Protein AF-A0A193FT73-F1 (afdb_monomer_lite)

Organism: NCBI:txid463025

Structure (mmCIF, N/CA/C/O backbone):
data_AF-A0A193FT73-F1
#
_entry.id   AF-A0A193FT73-F1
#
loop_
_atom_site.group_PDB
_atom_site.id
_atom_site.type_symbol
_atom_site.label_atom_id
_atom_site.label_alt_id
_atom_site.label_comp_id
_atom_site.label_asym_id
_atom_site.label_entity_id
_atom_site.label_seq_id
_atom_site.pdbx_PDB_ins_code
_atom_site.Cartn_x
_atom_site.Cartn_y
_atom_site.Cartn_z
_atom_site.occupancy
_atom_site.B_iso_or_equiv
_atom_site.auth_seq_id
_atom_site.auth_comp_id
_atom_site.auth_asym_id
_atom_site.auth_atom_id
_atom_site.pdbx_PDB_model_num
ATOM 1 N N . MET A 1 1 ? -20.739 11.908 8.627 1.00 52.44 1 MET A N 1
ATOM 2 C CA . MET A 1 1 ? -19.323 11.889 9.071 1.00 52.44 1 MET A CA 1
ATOM 3 C C . MET A 1 1 ? -19.187 12.760 10.312 1.00 52.44 1 MET A C 1
ATOM 5 O O . MET A 1 1 ? -19.995 13.665 10.462 1.00 52.44 1 MET A O 1
ATOM 9 N N . ALA A 1 2 ? -18.215 12.499 11.191 1.00 66.06 2 ALA A N 1
ATOM 10 C CA . ALA A 1 2 ? -18.093 13.156 12.503 1.00 66.06 2 ALA A CA 1
ATOM 11 C C . ALA A 1 2 ? -17.689 14.651 12.474 1.00 66.06 2 ALA A C 1
ATOM 13 O O . ALA A 1 2 ? -17.463 15.238 13.528 1.00 66.06 2 ALA A O 1
ATOM 14 N N . GLY A 1 3 ? -17.615 15.294 11.303 1.00 77.62 3 GLY A N 1
ATOM 15 C CA . GLY A 1 3 ? -17.165 16.685 11.185 1.00 77.62 3 GLY A CA 1
ATOM 16 C C . GLY A 1 3 ? -15.759 16.858 11.768 1.00 77.62 3 GLY A C 1
ATOM 17 O O . GLY A 1 3 ? -14.871 16.071 11.460 1.00 77.62 3 GLY A O 1
ATOM 18 N N . ALA A 1 4 ? -15.577 17.854 12.638 1.00 70.56 4 ALA A N 1
ATOM 19 C CA . ALA A 1 4 ? -14.338 18.063 13.398 1.00 70.56 4 ALA A CA 1
ATOM 20 C C . ALA A 1 4 ? -14.207 17.156 14.643 1.00 70.56 4 ALA A C 1
ATOM 22 O O . ALA A 1 4 ? -13.213 17.224 15.363 1.00 70.56 4 ALA A O 1
ATOM 23 N N . GLY A 1 5 ? -15.224 16.343 14.934 1.00 74.06 5 GLY A N 1
ATOM 24 C CA . GLY A 1 5 ? -15.255 15.429 16.068 1.00 74.06 5 GLY A CA 1
ATOM 25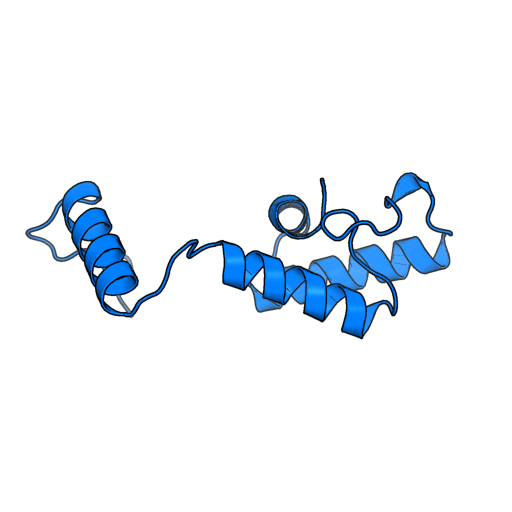 C C . GLY A 1 5 ? -14.680 14.052 15.744 1.00 74.06 5 GLY A C 1
ATOM 26 O O . GLY A 1 5 ? -14.418 13.693 14.597 1.00 74.06 5 GLY A O 1
ATOM 27 N N . SER A 1 6 ? -14.510 13.243 16.785 1.00 82.81 6 SER A N 1
ATOM 28 C CA . SER A 1 6 ? -14.121 11.842 16.640 1.00 82.81 6 SER A CA 1
ATOM 29 C C . SER A 1 6 ? -15.341 10.946 16.404 1.00 82.81 6 SER A C 1
ATOM 31 O O . SER A 1 6 ? -16.444 11.249 16.850 1.00 82.81 6 SER A O 1
ATOM 33 N N . LEU A 1 7 ? -15.133 9.792 15.761 1.00 84.69 7 LEU A N 1
ATOM 34 C CA . LEU A 1 7 ? -16.113 8.693 15.738 1.00 84.69 7 LEU A CA 1
ATOM 35 C C . LEU A 1 7 ? -16.209 7.960 17.089 1.00 84.69 7 LEU A C 1
ATOM 37 O O . LEU A 1 7 ? -17.031 7.059 17.254 1.00 84.69 7 LEU A O 1
ATOM 41 N N . ILE A 1 8 ? -15.360 8.318 18.052 1.00 87.19 8 ILE A N 1
ATOM 42 C CA . ILE A 1 8 ? -15.433 7.828 19.424 1.00 87.19 8 ILE A CA 1
ATOM 43 C C . ILE A 1 8 ? -16.647 8.470 20.113 1.00 87.19 8 ILE A C 1
ATOM 45 O O . ILE A 1 8 ? -16.741 9.698 20.133 1.00 87.19 8 ILE A O 1
ATOM 49 N N . PRO A 1 9 ? -17.564 7.677 20.702 1.00 88.12 9 PRO A N 1
ATOM 50 C CA . PRO A 1 9 ? -18.665 8.217 21.494 1.00 88.12 9 PRO A CA 1
ATOM 51 C C . PRO A 1 9 ? -18.154 9.137 22.606 1.00 88.12 9 PRO A C 1
ATOM 53 O O . PRO A 1 9 ? -17.182 8.797 23.273 1.00 88.12 9 PRO A O 1
ATOM 56 N N . ALA A 1 10 ? -18.838 10.257 22.860 1.00 88.88 10 ALA A N 1
ATOM 57 C CA . ALA A 1 10 ? -18.395 11.266 23.832 1.00 88.88 10 ALA A CA 1
ATOM 58 C C . ALA A 1 10 ? -18.187 10.720 25.260 1.00 88.88 10 ALA A C 1
ATOM 60 O O . ALA A 1 10 ? -17.396 11.262 26.023 1.00 88.88 10 ALA A O 1
ATOM 61 N N . SER A 1 11 ? -18.872 9.631 25.618 1.00 91.38 11 SER A N 1
ATOM 62 C CA . SER A 1 11 ? -18.739 8.951 26.911 1.00 91.38 11 SER A CA 1
ATOM 63 C C . SER A 1 11 ? -17.580 7.952 26.987 1.00 91.38 11 SER A C 1
ATOM 65 O O . SER A 1 11 ? -17.399 7.315 28.024 1.00 91.38 11 SER A O 1
ATOM 67 N N . LYS A 1 12 ? -16.813 7.768 25.906 1.00 89.38 12 LYS A N 1
ATOM 68 C CA . LYS A 1 12 ? -15.725 6.793 25.830 1.00 89.38 12 LYS A CA 1
ATOM 69 C C . LYS A 1 12 ? -14.387 7.466 25.598 1.00 89.38 12 LYS A C 1
ATOM 71 O O . LYS A 1 12 ? -14.248 8.388 24.800 1.00 89.38 12 LYS A O 1
ATOM 76 N N . THR A 1 13 ? -13.365 6.918 26.239 1.00 91.56 13 THR A N 1
ATOM 77 C CA . THR A 1 13 ? -11.980 7.223 25.890 1.00 91.56 13 THR A CA 1
ATOM 78 C C . THR A 1 13 ? -11.574 6.494 24.608 1.00 91.56 13 THR A C 1
ATOM 80 O O . THR A 1 13 ? -12.186 5.498 24.204 1.00 91.56 13 THR A O 1
ATOM 83 N N . PHE A 1 14 ? -10.484 6.951 23.988 1.00 89.38 14 PHE A N 1
ATOM 84 C CA . PHE A 1 14 ? -9.870 6.278 22.841 1.00 89.38 14 PHE A CA 1
ATOM 85 C C . PHE A 1 14 ? -9.607 4.789 23.103 1.00 89.38 14 PHE A C 1
ATOM 87 O O . PHE A 1 14 ? -9.981 3.949 22.287 1.00 89.38 14 PHE A O 1
ATOM 94 N N . ILE A 1 15 ? -9.022 4.448 24.258 1.00 92.50 15 ILE A N 1
ATOM 95 C CA . ILE A 1 15 ? -8.693 3.054 24.590 1.00 92.50 15 ILE A CA 1
ATOM 96 C C . ILE A 1 15 ? -9.964 2.210 24.730 1.00 92.50 15 ILE A C 1
ATOM 98 O O . ILE A 1 15 ? -10.025 1.108 24.187 1.00 92.50 15 ILE A O 1
ATOM 102 N N . GLN A 1 16 ? -11.002 2.738 25.388 1.00 93.44 16 GLN A N 1
ATOM 103 C CA . GLN A 1 16 ? -12.282 2.038 25.531 1.00 93.44 16 GLN A CA 1
ATOM 104 C C . GLN A 1 16 ? -12.936 1.766 24.173 1.00 93.44 16 GLN A C 1
ATOM 106 O O . GLN A 1 16 ? -13.409 0.657 23.930 1.00 93.44 16 GLN A O 1
ATOM 111 N N . GLN A 1 17 ? -12.942 2.749 23.269 1.00 92.69 17 GLN A N 1
ATOM 112 C CA . GLN A 1 17 ? -13.499 2.551 21.933 1.00 92.69 17 GLN A CA 1
ATOM 113 C C . GLN A 1 17 ? -12.645 1.602 21.081 1.00 92.69 17 GLN A C 1
ATOM 115 O O . GLN A 1 17 ? -13.208 0.800 20.337 1.00 92.69 17 GLN A O 1
ATOM 120 N N . ARG A 1 18 ? -11.312 1.628 21.219 1.00 89.50 18 ARG A N 1
ATOM 121 C CA . ARG A 1 18 ? -10.416 0.683 20.537 1.00 89.50 18 ARG A CA 1
ATOM 122 C C . ARG A 1 18 ? -10.700 -0.762 20.946 1.00 89.50 18 ARG A C 1
ATOM 124 O O . ARG A 1 18 ? -10.837 -1.609 20.079 1.00 89.50 18 ARG A O 1
ATOM 131 N N . HIS A 1 19 ? -10.877 -1.035 22.240 1.00 91.69 19 HIS A N 1
ATOM 132 C CA . HIS A 1 19 ? -11.196 -2.390 22.709 1.00 91.69 19 HIS A CA 1
ATOM 133 C C . HIS A 1 19 ? -12.546 -2.889 22.177 1.00 91.69 19 HIS A C 1
ATOM 135 O O . HIS A 1 19 ? -12.685 -4.066 21.856 1.00 91.69 19 HIS A O 1
ATOM 141 N N . VAL A 1 20 ? -13.536 -1.997 22.060 1.00 89.56 20 VAL A N 1
ATOM 142 C CA . VAL A 1 20 ? -14.836 -2.324 21.453 1.00 89.56 20 VAL A CA 1
ATOM 143 C C . VAL A 1 20 ? -14.658 -2.701 19.987 1.00 89.56 20 VAL A C 1
ATOM 145 O O . VAL A 1 20 ? -15.166 -3.737 19.570 1.00 89.56 20 VAL A O 1
ATOM 148 N N . TYR A 1 21 ? -13.913 -1.895 19.229 1.00 84.94 21 TYR A N 1
ATOM 149 C CA . TYR A 1 21 ? -13.596 -2.181 17.832 1.00 84.94 21 TYR A CA 1
ATOM 150 C C . TYR A 1 21 ? -12.858 -3.521 17.677 1.00 84.94 21 TYR A C 1
ATOM 152 O O . TYR A 1 21 ? -13.298 -4.373 16.910 1.00 84.94 21 TYR A O 1
ATOM 160 N N . ASP A 1 22 ? -11.802 -3.755 18.460 1.00 84.94 22 ASP A N 1
ATOM 161 C CA . ASP A 1 22 ? -11.024 -4.999 18.411 1.00 84.94 22 ASP A CA 1
ATOM 162 C C . ASP A 1 22 ? -11.895 -6.219 18.752 1.00 84.94 22 ASP A C 1
ATOM 164 O O . ASP A 1 22 ? -11.821 -7.254 18.086 1.00 84.94 22 ASP A O 1
ATOM 168 N N . GLY A 1 23 ? -12.768 -6.088 19.758 1.00 87.44 23 GLY A N 1
ATOM 169 C CA . GLY A 1 23 ? -13.739 -7.114 20.130 1.00 87.44 23 GLY A CA 1
ATOM 170 C C . GLY A 1 23 ? -14.746 -7.409 19.018 1.00 87.44 23 GLY A C 1
ATOM 171 O O . GLY A 1 23 ? -15.025 -8.575 18.748 1.00 87.44 23 GLY A O 1
ATOM 172 N N . GLN A 1 24 ? -15.248 -6.376 18.334 1.00 87.31 24 GLN A N 1
ATOM 173 C CA . GLN A 1 24 ? -16.156 -6.521 17.192 1.00 87.31 24 GLN A CA 1
ATOM 174 C C . GLN A 1 24 ? -15.473 -7.207 16.005 1.00 87.31 24 GLN A C 1
ATOM 176 O O . GLN A 1 24 ? -16.041 -8.137 15.434 1.00 87.31 24 GLN A O 1
ATOM 181 N N . CYS A 1 25 ? -14.242 -6.811 15.666 1.00 80.62 25 CYS A N 1
ATOM 182 C CA . CYS A 1 25 ? -13.454 -7.476 14.629 1.00 80.62 25 CYS A CA 1
ATOM 183 C C . CYS A 1 25 ? -13.241 -8.953 14.963 1.00 80.62 25 CYS A C 1
ATOM 185 O O . CYS A 1 25 ? -13.521 -9.818 14.136 1.00 80.62 25 CYS A O 1
ATOM 187 N N . LYS A 1 26 ? -12.835 -9.254 16.200 1.00 83.38 26 LYS A N 1
ATOM 188 C CA . LYS A 1 26 ? -12.619 -10.633 16.644 1.00 83.38 26 LYS A CA 1
ATOM 189 C C . LYS A 1 26 ? -13.905 -11.462 16.606 1.00 83.38 26 LYS A C 1
ATOM 191 O O . LYS A 1 26 ? -13.866 -12.604 16.161 1.00 83.38 26 LYS A O 1
ATOM 196 N N . ALA A 1 27 ? -15.036 -10.899 17.036 1.00 83.88 27 ALA A N 1
ATOM 197 C CA . ALA A 1 27 ? -16.342 -11.557 16.963 1.00 83.88 27 ALA A CA 1
ATOM 198 C C . ALA A 1 27 ? -16.771 -11.841 15.513 1.00 83.88 27 ALA A C 1
ATOM 200 O O . ALA A 1 27 ? -17.412 -12.854 15.253 1.00 83.88 27 ALA A O 1
ATOM 201 N N . ALA A 1 28 ? -16.360 -10.994 14.568 1.00 79.25 28 ALA A N 1
ATOM 202 C CA . ALA A 1 28 ? -16.534 -11.212 13.134 1.00 79.25 28 ALA A CA 1
ATOM 203 C C . ALA A 1 28 ? -15.492 -12.177 12.520 1.00 79.25 28 ALA A C 1
ATOM 205 O O . ALA A 1 28 ? -15.449 -12.331 11.302 1.00 79.25 28 ALA A O 1
ATOM 206 N N . GLY A 1 29 ? -14.627 -12.802 13.329 1.00 78.31 29 GLY A N 1
ATOM 207 C CA . GLY A 1 29 ? -13.550 -13.681 12.858 1.00 78.31 29 GLY A CA 1
ATOM 208 C C . GLY A 1 29 ? -12.391 -12.943 12.179 1.00 78.31 29 GLY A C 1
ATOM 209 O O . GLY A 1 29 ? -11.502 -13.575 11.610 1.00 78.31 29 GLY A O 1
ATOM 210 N N . LEU A 1 30 ? -12.375 -11.610 12.239 1.00 72.50 30 LEU A N 1
ATOM 211 C CA . LEU A 1 30 ? -11.326 -10.783 11.660 1.00 72.50 30 LEU A CA 1
ATOM 212 C C . LEU A 1 30 ? -10.150 -10.697 12.639 1.00 72.50 30 LEU A C 1
ATOM 214 O O . LEU A 1 30 ? -10.279 -10.245 13.779 1.00 72.50 30 LEU A O 1
ATOM 218 N N . SER A 1 31 ? -8.984 -11.127 12.171 1.00 70.38 31 SER A N 1
ATOM 219 C CA . SER A 1 31 ? -7.694 -10.937 12.835 1.00 70.38 31 SER A CA 1
ATOM 220 C C . SER A 1 31 ? -6.761 -10.159 11.904 1.00 70.38 31 SER A C 1
ATOM 222 O O . SER A 1 31 ? -6.989 -10.115 10.698 1.00 70.38 31 SER A O 1
ATOM 224 N N . ASN A 1 32 ? -5.725 -9.511 12.450 1.00 66.69 32 ASN A N 1
ATOM 225 C CA . ASN A 1 32 ? -4.762 -8.726 11.666 1.00 66.69 32 ASN A CA 1
ATOM 226 C C . ASN A 1 32 ? -5.430 -7.657 10.783 1.00 66.69 32 ASN A C 1
ATOM 228 O O . ASN A 1 32 ? -5.295 -7.661 9.566 1.00 66.69 32 ASN A O 1
ATOM 232 N N . MET A 1 33 ? -6.130 -6.702 11.394 1.00 69.69 33 MET A N 1
ATOM 233 C CA . MET A 1 33 ? -6.935 -5.688 10.689 1.00 69.69 33 MET A CA 1
ATOM 234 C C . MET A 1 33 ? -6.124 -4.819 9.716 1.00 69.69 33 MET A C 1
ATOM 236 O O . MET A 1 33 ? -6.677 -4.268 8.768 1.00 69.69 33 MET A O 1
ATOM 240 N N . HIS A 1 34 ? -4.809 -4.719 9.919 1.00 74.88 34 HIS A N 1
ATOM 241 C CA . HIS A 1 34 ? -3.907 -4.101 8.948 1.00 74.88 34 HIS A CA 1
ATOM 242 C C . HIS A 1 34 ? -3.515 -5.047 7.808 1.00 74.88 34 HIS A C 1
ATOM 244 O O . HIS A 1 34 ? -3.289 -4.581 6.696 1.00 74.88 34 HIS A O 1
ATOM 250 N N . GLY A 1 35 ? -3.489 -6.360 8.043 1.00 75.75 35 GLY A N 1
ATOM 251 C CA . GLY A 1 35 ? -3.112 -7.392 7.077 1.00 75.75 35 GLY A CA 1
ATOM 252 C C . GLY A 1 35 ? -3.910 -7.322 5.778 1.00 75.75 35 GLY A C 1
ATOM 253 O O . GLY A 1 35 ? -3.324 -7.433 4.710 1.00 75.75 35 GLY A O 1
ATOM 254 N N . LEU A 1 36 ? -5.211 -7.016 5.841 1.00 76.38 36 LEU A N 1
ATOM 255 C CA . LEU A 1 36 ? -6.025 -6.807 4.636 1.00 76.38 36 LEU A CA 1
ATOM 256 C C . LEU A 1 36 ? -5.580 -5.582 3.823 1.00 76.38 36 LEU A C 1
ATOM 258 O O . LEU A 1 36 ? -5.587 -5.631 2.596 1.00 76.38 36 LEU A O 1
ATOM 262 N N . ARG A 1 37 ? -5.150 -4.498 4.484 1.00 86.44 37 ARG A N 1
ATOM 263 C CA . ARG A 1 37 ? -4.597 -3.317 3.800 1.00 86.44 37 ARG A CA 1
ATOM 264 C C . ARG A 1 37 ? -3.234 -3.615 3.177 1.00 86.44 37 ARG A C 1
ATOM 266 O O . ARG A 1 37 ? -2.995 -3.182 2.055 1.00 86.44 37 ARG A O 1
ATOM 273 N N . HIS A 1 38 ? -2.378 -4.380 3.863 1.00 88.69 38 HIS A N 1
ATOM 274 C CA . HIS A 1 38 ? -1.108 -4.849 3.294 1.00 88.69 38 HIS A CA 1
ATOM 275 C C . HIS A 1 38 ? -1.351 -5.732 2.067 1.00 88.69 38 HIS A C 1
ATOM 277 O O . HIS A 1 38 ? -0.812 -5.450 1.002 1.00 88.69 38 HIS A O 1
ATOM 283 N N . GLN A 1 39 ? -2.220 -6.739 2.187 1.00 88.12 39 GLN A N 1
ATOM 284 C CA . GLN A 1 39 ? -2.558 -7.639 1.087 1.00 88.12 39 GLN A CA 1
ATOM 285 C C . GLN A 1 39 ? -3.131 -6.873 -0.107 1.00 88.12 39 GLN A C 1
ATOM 287 O O . GLN A 1 39 ? -2.704 -7.097 -1.235 1.00 88.12 39 GLN A O 1
ATOM 292 N N . TYR A 1 40 ? -4.060 -5.941 0.135 1.00 92.25 40 TYR A N 1
ATOM 293 C CA . TYR A 1 40 ? -4.609 -5.091 -0.917 1.00 92.25 40 TYR A CA 1
ATOM 294 C C . TYR A 1 40 ? -3.510 -4.301 -1.627 1.00 92.25 40 TYR A C 1
ATOM 296 O O . TYR A 1 40 ? -3.408 -4.376 -2.847 1.00 92.25 40 TYR A O 1
ATOM 304 N N . ALA A 1 41 ? -2.666 -3.585 -0.882 1.00 93.94 41 ALA A N 1
ATOM 305 C CA . ALA A 1 41 ? -1.597 -2.783 -1.463 1.00 93.94 41 ALA A CA 1
ATOM 306 C C . ALA A 1 41 ? -0.633 -3.639 -2.299 1.00 93.94 41 ALA A C 1
ATOM 308 O O . ALA A 1 41 ? -0.296 -3.261 -3.415 1.00 93.94 41 ALA A O 1
ATOM 309 N N . GLN A 1 42 ? -0.238 -4.810 -1.796 1.00 94.81 42 GLN A N 1
ATOM 310 C CA . GLN A 1 42 ? 0.683 -5.719 -2.484 1.00 94.81 42 GLN A CA 1
ATOM 311 C C . GLN A 1 42 ? 0.063 -6.316 -3.752 1.00 94.81 42 GLN A C 1
ATOM 313 O O . GLN A 1 42 ? 0.697 -6.298 -4.804 1.00 94.81 42 GLN A O 1
ATOM 318 N N . SER A 1 43 ? -1.189 -6.780 -3.688 1.00 94.06 43 SER A N 1
ATOM 319 C CA . SER A 1 43 ? -1.900 -7.306 -4.859 1.00 94.06 43 SER A CA 1
ATOM 320 C C . SER A 1 43 ? -2.197 -6.220 -5.896 1.00 94.06 43 SER A C 1
ATOM 322 O O . SER A 1 43 ? -2.106 -6.481 -7.093 1.00 94.06 43 SER A O 1
ATOM 324 N N . ARG A 1 44 ? -2.527 -4.994 -5.469 1.00 96.94 44 ARG A N 1
ATOM 325 C CA . ARG A 1 44 ? -2.714 -3.851 -6.379 1.00 96.94 44 ARG A CA 1
ATOM 326 C C . ARG A 1 44 ? -1.412 -3.435 -7.039 1.00 96.94 44 ARG A C 1
ATOM 328 O O . ARG A 1 44 ? -1.422 -3.157 -8.232 1.00 96.94 44 ARG A O 1
ATOM 335 N N . TYR A 1 45 ? -0.315 -3.426 -6.288 1.00 97.00 45 TYR A N 1
ATOM 336 C CA . TYR A 1 45 ? 1.008 -3.150 -6.827 1.00 97.00 45 TYR A CA 1
ATOM 337 C C . TYR A 1 45 ? 1.357 -4.153 -7.924 1.00 97.00 45 TYR A C 1
ATOM 339 O O . TYR A 1 45 ? 1.601 -3.739 -9.049 1.00 97.00 45 TYR A O 1
ATOM 347 N N . GLU A 1 46 ? 1.260 -5.454 -7.637 1.00 97.25 46 GLU A N 1
ATOM 348 C CA . GLU A 1 46 ? 1.543 -6.511 -8.617 1.00 97.25 46 GLU A CA 1
ATOM 349 C C . GLU A 1 46 ? 0.628 -6.440 -9.844 1.00 97.25 46 GLU A C 1
ATOM 351 O O . GLU A 1 46 ? 1.094 -6.621 -10.964 1.00 97.25 46 GLU A O 1
ATOM 356 N N . ALA A 1 47 ? -0.651 -6.101 -9.666 1.00 97.19 47 ALA A N 1
ATOM 357 C CA . ALA A 1 47 ? -1.573 -5.920 -10.784 1.00 97.19 47 ALA A CA 1
ATOM 358 C C . ALA A 1 47 ? -1.219 -4.725 -11.692 1.00 97.19 47 ALA A C 1
ATOM 360 O O . ALA A 1 47 ? -1.565 -4.748 -12.871 1.00 97.19 47 ALA A O 1
ATOM 361 N N . LEU A 1 48 ? -0.581 -3.678 -11.157 1.00 96.50 48 LEU A N 1
ATOM 362 C CA . LEU A 1 48 ? -0.252 -2.454 -11.898 1.00 96.50 48 LEU A CA 1
ATOM 363 C C . LEU A 1 48 ? 1.164 -2.469 -12.484 1.00 96.50 48 LEU A C 1
ATOM 365 O O . LEU A 1 48 ? 1.375 -1.937 -13.570 1.00 96.50 48 LEU A O 1
ATOM 369 N N . THR A 1 49 ? 2.125 -3.063 -11.781 1.00 95.69 49 T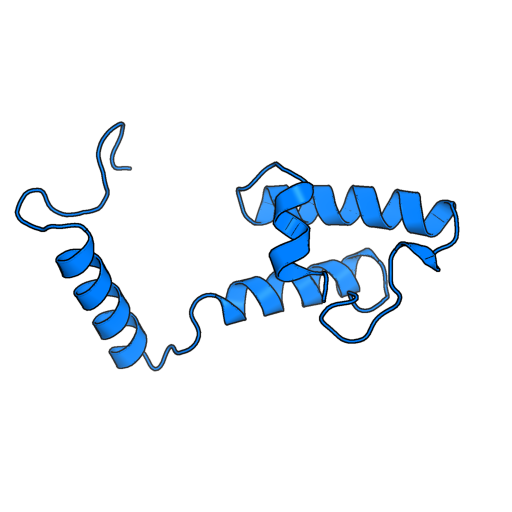HR A N 1
ATOM 370 C CA . THR A 1 49 ? 3.518 -3.161 -12.232 1.00 95.69 49 THR A CA 1
ATOM 371 C C . THR A 1 49 ? 3.783 -4.442 -13.020 1.00 95.69 49 THR A C 1
ATOM 373 O O . THR A 1 49 ? 4.629 -4.468 -13.908 1.00 95.69 49 THR A O 1
ATOM 376 N N . GLY A 1 50 ? 3.058 -5.522 -12.719 1.00 95.81 50 GLY A N 1
ATOM 377 C CA . GLY A 1 50 ? 3.338 -6.864 -13.227 1.00 95.81 50 GLY A CA 1
ATOM 378 C C . GLY A 1 50 ? 4.392 -7.627 -12.417 1.00 95.81 50 GLY A C 1
ATOM 379 O O . GLY A 1 50 ? 4.761 -8.735 -12.802 1.00 95.81 50 GLY A O 1
ATOM 380 N N . TRP A 1 51 ? 4.885 -7.074 -11.301 1.00 94.69 51 TRP A N 1
ATOM 381 C CA . TRP A 1 51 ? 5.806 -7.763 -10.392 1.00 94.69 51 TRP A CA 1
ATOM 382 C C . TRP A 1 51 ? 5.450 -7.537 -8.922 1.00 94.69 51 TRP A C 1
ATOM 384 O O . TRP A 1 51 ? 4.833 -6.547 -8.535 1.00 94.69 51 TRP A O 1
ATOM 394 N N . LYS A 1 52 ? 5.875 -8.464 -8.064 1.00 95.38 52 LYS A N 1
ATOM 395 C CA . LYS A 1 52 ? 5.599 -8.398 -6.624 1.00 95.38 52 LYS A CA 1
ATOM 396 C C . LYS A 1 52 ? 6.262 -7.188 -5.971 1.00 95.38 52 LYS A C 1
ATOM 398 O O . LYS A 1 52 ? 7.376 -6.818 -6.323 1.00 95.38 52 LYS A O 1
ATOM 403 N N . ALA A 1 53 ? 5.617 -6.619 -4.960 1.00 94.25 53 ALA A N 1
ATOM 404 C CA . ALA A 1 53 ? 6.245 -5.612 -4.107 1.00 94.25 53 ALA A CA 1
ATOM 405 C C . ALA A 1 53 ? 7.406 -6.219 -3.280 1.00 94.25 53 ALA A C 1
ATOM 407 O O . ALA A 1 53 ? 7.376 -7.422 -2.992 1.00 94.25 53 ALA A O 1
ATOM 408 N N . PRO A 1 54 ? 8.397 -5.422 -2.830 1.00 94.00 54 PRO A N 1
ATOM 409 C CA . PRO A 1 54 ? 9.480 -5.894 -1.960 1.00 94.00 54 PRO A CA 1
ATOM 410 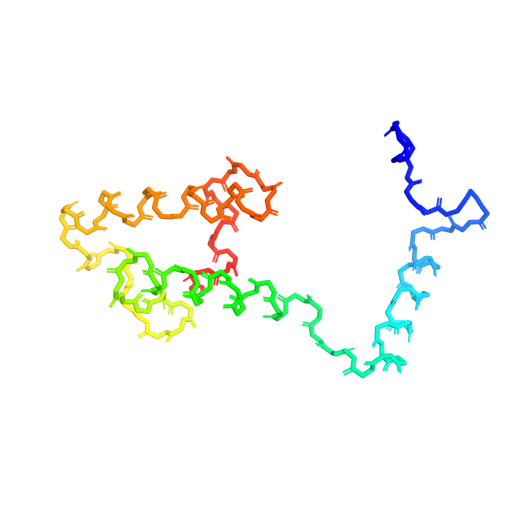C C . PRO A 1 54 ? 9.006 -6.654 -0.708 1.00 94.00 54 PRO A C 1
ATOM 412 O O . PRO A 1 54 ? 9.589 -7.685 -0.364 1.00 94.00 54 PRO A O 1
ATOM 415 N N . ALA A 1 55 ? 7.927 -6.188 -0.068 1.00 91.50 55 ALA A N 1
ATOM 416 C CA . ALA A 1 55 ? 7.280 -6.833 1.080 1.00 91.50 55 ALA A CA 1
ATOM 417 C C . ALA A 1 55 ? 6.748 -8.244 0.767 1.00 91.50 55 ALA A C 1
ATOM 419 O O . ALA A 1 55 ? 6.676 -9.097 1.646 1.00 91.50 55 ALA A O 1
ATOM 420 N N . ALA A 1 56 ? 6.394 -8.496 -0.497 1.00 92.00 56 ALA A N 1
ATOM 421 C CA . ALA A 1 56 ? 5.913 -9.779 -1.007 1.00 92.00 56 ALA A CA 1
ATOM 422 C C . ALA A 1 56 ? 7.026 -10.601 -1.698 1.00 92.00 56 ALA A C 1
ATOM 424 O O . ALA A 1 56 ? 6.739 -11.553 -2.427 1.00 92.00 56 ALA A O 1
ATOM 425 N N . GLY A 1 57 ? 8.298 -10.236 -1.490 1.00 91.69 57 GLY A N 1
ATOM 426 C CA . GLY A 1 57 ? 9.462 -10.938 -2.042 1.00 91.69 57 GLY A CA 1
ATOM 427 C C . GLY A 1 57 ? 9.904 -10.471 -3.432 1.00 91.69 57 GLY A C 1
ATOM 428 O O . GLY A 1 57 ? 10.690 -11.158 -4.079 1.00 91.69 57 GLY A O 1
ATOM 429 N N . GLY A 1 58 ? 9.408 -9.329 -3.906 1.00 92.62 58 GLY A N 1
ATOM 430 C CA . GLY A 1 58 ? 9.826 -8.737 -5.173 1.00 92.62 58 GLY A CA 1
ATOM 431 C C . GLY A 1 58 ? 11.134 -7.932 -5.123 1.00 92.62 58 GLY A C 1
ATOM 432 O O . GLY A 1 58 ? 11.777 -7.832 -4.067 1.00 92.62 58 GLY A O 1
ATOM 433 N N . PRO A 1 59 ? 11.542 -7.351 -6.268 1.00 92.25 59 PRO A N 1
ATOM 434 C CA . PRO A 1 59 ? 12.738 -6.518 -6.365 1.00 92.25 59 PRO A CA 1
ATOM 435 C C . PRO A 1 59 ? 12.622 -5.273 -5.477 1.00 92.25 59 PRO A C 1
ATOM 437 O O . PRO A 1 59 ? 11.554 -4.678 -5.360 1.00 92.25 59 PRO A O 1
ATOM 440 N N . SER A 1 60 ? 13.732 -4.862 -4.859 1.00 88.38 60 SER A N 1
ATOM 441 C CA . SER A 1 60 ? 13.815 -3.562 -4.186 1.00 88.38 60 SER A CA 1
ATOM 442 C C . SER A 1 60 ? 13.930 -2.434 -5.213 1.00 88.38 60 SER A C 1
ATOM 444 O O . SER A 1 60 ? 14.490 -2.627 -6.290 1.00 88.38 60 SER A O 1
ATOM 446 N N . SER A 1 61 ? 13.478 -1.225 -4.869 1.00 81.88 61 SER A N 1
ATOM 447 C CA . SER A 1 61 ? 13.519 -0.082 -5.798 1.00 81.88 61 SER A CA 1
ATOM 448 C C . SER A 1 61 ? 14.934 0.247 -6.312 1.00 81.88 61 SER A C 1
ATOM 450 O O . SER A 1 61 ? 15.083 0.763 -7.415 1.00 81.88 61 SER A O 1
ATOM 452 N N . GLY A 1 62 ? 15.985 -0.114 -5.563 1.00 84.50 62 GLY A N 1
ATOM 453 C CA . GLY A 1 62 ? 17.384 0.091 -5.961 1.00 84.50 62 GLY A CA 1
ATOM 454 C C . GLY A 1 62 ? 17.911 -0.840 -7.062 1.00 84.50 62 GLY A C 1
ATOM 455 O O . GLY A 1 62 ? 18.993 -0.584 -7.575 1.00 84.50 62 GLY A O 1
ATOM 456 N N . VAL A 1 63 ? 17.187 -1.906 -7.423 1.00 89.94 63 VAL A N 1
ATOM 457 C CA . VAL A 1 63 ? 17.565 -2.816 -8.527 1.00 89.94 63 VAL A CA 1
ATOM 458 C C . VAL A 1 63 ? 16.648 -2.691 -9.748 1.00 89.94 63 VAL A C 1
ATOM 460 O O . VAL A 1 63 ? 16.794 -3.441 -10.710 1.00 89.94 63 VAL A O 1
ATOM 463 N N . LEU A 1 64 ? 15.690 -1.763 -9.706 1.00 91.62 64 LEU A N 1
ATOM 464 C CA . LEU A 1 64 ? 14.811 -1.448 -10.827 1.00 91.62 64 LEU A CA 1
ATOM 465 C C . LEU A 1 64 ? 15.555 -0.601 -11.867 1.00 91.62 64 LEU A C 1
ATOM 467 O O . LEU A 1 64 ? 16.344 0.271 -11.508 1.00 91.62 64 LEU A O 1
ATOM 471 N N . SER A 1 65 ? 15.270 -0.836 -13.148 1.00 93.56 65 SER A N 1
ATOM 472 C CA . SER A 1 65 ? 15.687 0.066 -14.232 1.00 93.56 65 SER A CA 1
ATOM 473 C C . SER A 1 65 ? 14.991 1.428 -14.130 1.00 93.56 65 SER A C 1
ATOM 475 O O . SER A 1 65 ? 13.952 1.545 -13.481 1.00 93.56 65 SER A O 1
ATOM 477 N N . ASP A 1 66 ? 15.505 2.449 -14.818 1.00 92.81 66 ASP A N 1
ATOM 478 C CA . ASP A 1 66 ? 14.939 3.809 -14.783 1.00 92.81 66 ASP A CA 1
ATOM 479 C C . ASP A 1 66 ? 13.449 3.846 -15.169 1.00 92.81 66 ASP A C 1
ATOM 481 O O . ASP A 1 66 ? 12.642 4.533 -14.539 1.00 92.81 66 ASP A O 1
ATOM 485 N N . THR A 1 67 ? 13.048 3.054 -16.168 1.00 93.12 67 THR A N 1
ATOM 486 C CA . THR A 1 67 ? 11.643 2.946 -16.591 1.00 93.12 67 THR A CA 1
ATOM 487 C C . THR A 1 67 ? 10.778 2.268 -15.531 1.00 93.12 67 THR A C 1
ATOM 489 O O . THR A 1 67 ? 9.656 2.703 -15.272 1.00 93.12 67 THR A O 1
ATOM 492 N N . GLN A 1 68 ? 11.303 1.236 -14.868 1.00 93.69 68 GLN A N 1
ATOM 493 C CA . GLN A 1 68 ? 10.620 0.571 -13.761 1.00 93.69 68 GLN A CA 1
ATOM 494 C C . GLN A 1 68 ? 10.551 1.449 -12.512 1.00 93.69 68 GLN A C 1
ATOM 496 O O . GLN A 1 68 ? 9.564 1.367 -11.791 1.00 93.69 68 GLN A O 1
ATOM 501 N N . GLN A 1 69 ? 11.544 2.304 -12.257 1.00 93.69 69 GLN A N 1
ATOM 502 C CA . GLN A 1 69 ? 11.494 3.275 -11.162 1.00 93.69 69 GLN A CA 1
ATOM 503 C C . GLN A 1 69 ? 10.409 4.324 -11.388 1.00 93.69 69 GLN A C 1
ATOM 505 O O . GLN A 1 69 ? 9.655 4.620 -10.464 1.00 93.69 69 GLN A O 1
ATOM 510 N N . ALA A 1 70 ? 10.283 4.853 -12.609 1.00 94.06 70 ALA A N 1
ATOM 511 C CA . ALA A 1 70 ? 9.198 5.775 -12.936 1.00 94.06 70 ALA A CA 1
ATOM 512 C C . ALA A 1 70 ? 7.824 5.123 -12.689 1.00 94.06 70 ALA A C 1
ATOM 514 O O . ALA A 1 70 ? 6.978 5.696 -12.000 1.00 94.06 70 ALA A O 1
ATOM 515 N N . MET A 1 71 ? 7.643 3.882 -13.157 1.00 95.12 71 MET A N 1
ATOM 516 C CA . MET A 1 71 ? 6.427 3.103 -12.911 1.00 95.12 71 MET A CA 1
ATOM 517 C C . MET A 1 71 ? 6.203 2.810 -11.416 1.00 95.12 71 MET A C 1
ATOM 519 O O . MET A 1 71 ? 5.081 2.944 -10.932 1.00 95.12 71 MET A O 1
ATOM 523 N N . ASP A 1 72 ? 7.250 2.455 -10.664 1.00 94.69 72 ASP A N 1
ATOM 524 C CA . ASP A 1 72 ? 7.191 2.202 -9.216 1.00 94.69 72 ASP A CA 1
ATOM 525 C C . ASP A 1 72 ? 6.649 3.426 -8.466 1.00 94.69 72 ASP A C 1
ATOM 527 O O . ASP A 1 72 ? 5.729 3.305 -7.654 1.00 94.69 72 ASP A O 1
ATOM 531 N N . VAL A 1 73 ? 7.156 4.620 -8.783 1.00 94.44 73 VAL A N 1
ATOM 532 C CA . VAL A 1 73 ? 6.706 5.879 -8.171 1.00 94.44 73 VAL A CA 1
ATOM 533 C C . VAL A 1 73 ? 5.241 6.173 -8.502 1.00 94.44 73 VAL A C 1
ATOM 535 O O . VAL A 1 73 ? 4.463 6.500 -7.599 1.00 94.44 73 VAL A O 1
ATOM 538 N N . GLU A 1 74 ? 4.837 6.034 -9.766 1.00 95.38 74 GLU A N 1
ATOM 539 C CA . GLU A 1 74 ? 3.453 6.278 -10.186 1.00 95.38 74 GLU A CA 1
ATOM 540 C C . GLU A 1 74 ? 2.466 5.328 -9.500 1.00 95.38 74 GLU A C 1
ATOM 542 O O . GLU A 1 74 ? 1.444 5.766 -8.955 1.00 95.38 74 GLU A O 1
ATOM 547 N N . VAL A 1 75 ? 2.794 4.034 -9.462 1.00 95.88 75 VAL A N 1
ATOM 548 C CA . VAL A 1 75 ? 1.953 3.009 -8.838 1.00 95.88 75 VAL A CA 1
ATOM 549 C C . VAL A 1 75 ? 1.858 3.219 -7.330 1.00 95.88 75 VAL A C 1
ATOM 551 O O . VAL A 1 75 ? 0.758 3.180 -6.771 1.00 95.88 75 VAL A O 1
ATOM 554 N N . ARG A 1 76 ? 2.972 3.518 -6.654 1.00 95.31 76 ARG A N 1
ATOM 555 C CA . ARG A 1 76 ? 2.964 3.837 -5.218 1.00 95.31 76 ARG A CA 1
ATOM 556 C C . ARG A 1 76 ? 2.103 5.062 -4.918 1.00 95.31 76 ARG A C 1
ATOM 558 O O . ARG A 1 76 ? 1.337 5.045 -3.953 1.00 95.31 76 ARG A O 1
ATOM 565 N N . GLN A 1 77 ? 2.149 6.103 -5.750 1.00 94.75 77 GLN A N 1
ATOM 566 C CA . GLN A 1 77 ? 1.281 7.269 -5.574 1.00 94.75 77 GLN A CA 1
ATOM 567 C C . GLN A 1 77 ? -0.202 6.925 -5.794 1.00 94.75 77 GLN A C 1
ATOM 569 O O . GLN A 1 77 ? -1.056 7.399 -5.041 1.00 94.75 77 GLN A O 1
ATOM 574 N N . ALA A 1 78 ? -0.527 6.093 -6.788 1.00 94.88 78 ALA A N 1
ATOM 575 C CA . ALA A 1 78 ? -1.894 5.630 -7.019 1.00 94.88 78 ALA A CA 1
ATOM 576 C C . ALA A 1 78 ? -2.438 4.844 -5.815 1.00 94.88 78 ALA A C 1
ATOM 578 O O . ALA A 1 78 ? -3.488 5.199 -5.281 1.00 94.88 78 ALA A O 1
ATOM 579 N N . ILE A 1 79 ? -1.680 3.865 -5.317 1.00 94.38 79 ILE A N 1
ATOM 580 C CA . ILE A 1 79 ? -2.058 3.058 -4.149 1.00 94.38 79 ILE A CA 1
ATOM 581 C C . ILE A 1 79 ? -2.183 3.929 -2.891 1.00 94.38 79 ILE A C 1
ATOM 583 O O . ILE A 1 79 ? -3.100 3.740 -2.094 1.00 94.38 79 ILE A O 1
ATOM 587 N N . SER A 1 80 ? -1.311 4.927 -2.712 1.00 93.38 80 SER A N 1
ATOM 588 C CA . SER A 1 80 ? -1.414 5.871 -1.590 1.00 93.38 80 SER A CA 1
ATOM 589 C C . SER A 1 80 ? -2.733 6.650 -1.600 1.00 93.38 80 SER A C 1
ATOM 591 O O . SER A 1 80 ? -3.351 6.836 -0.548 1.00 93.38 80 SER A O 1
ATOM 593 N N . ARG A 1 81 ? -3.194 7.077 -2.783 1.00 92.12 81 ARG A N 1
ATOM 594 C CA . ARG A 1 81 ? -4.507 7.721 -2.950 1.00 92.12 81 ARG A CA 1
ATOM 595 C C . ARG A 1 81 ? -5.652 6.746 -2.686 1.00 92.12 81 ARG A C 1
ATOM 597 O O . ARG A 1 81 ? -6.560 7.094 -1.940 1.00 92.12 81 ARG A O 1
ATOM 604 N N . GLU A 1 82 ? -5.585 5.525 -3.219 1.00 91.81 82 GLU A N 1
ATOM 605 C CA . GLU A 1 82 ? -6.595 4.476 -2.987 1.00 91.81 82 GLU A CA 1
ATOM 606 C C . GLU A 1 82 ? -6.748 4.147 -1.485 1.00 91.81 82 G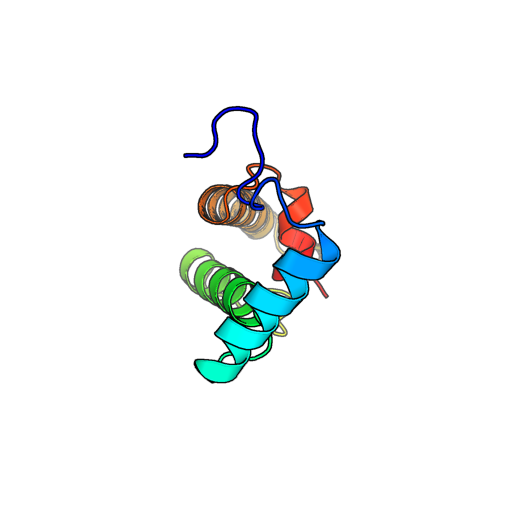LU A C 1
ATOM 608 O O . GLU A 1 82 ? -7.855 3.919 -0.999 1.00 91.81 82 GLU A O 1
ATOM 613 N N . LEU A 1 83 ? -5.650 4.193 -0.723 1.00 89.25 83 LEU A N 1
ATOM 614 C CA . LEU A 1 83 ? -5.636 3.972 0.728 1.00 89.25 83 LEU A CA 1
ATOM 615 C C . LEU A 1 83 ? -5.982 5.217 1.568 1.00 89.25 83 LEU A C 1
ATOM 617 O O . LEU A 1 83 ? -6.062 5.113 2.796 1.00 89.25 83 LEU A O 1
ATOM 621 N N . GLY A 1 84 ? -6.193 6.373 0.930 1.00 88.12 84 GLY A N 1
ATOM 622 C CA . GLY A 1 84 ? -6.573 7.628 1.582 1.00 88.12 84 GLY A CA 1
ATOM 623 C C . GLY A 1 84 ? -5.431 8.363 2.292 1.00 88.12 84 GLY A C 1
ATOM 624 O O . GLY A 1 84 ? -5.686 9.135 3.213 1.00 88.12 84 GLY A O 1
ATOM 625 N N . HIS A 1 85 ? -4.175 8.114 1.908 1.00 88.69 85 HIS A N 1
ATOM 626 C CA . HIS A 1 85 ? -2.996 8.741 2.524 1.00 88.69 85 HIS A CA 1
ATOM 627 C C . HIS A 1 85 ? -2.452 9.936 1.746 1.00 88.69 85 HIS A C 1
ATOM 629 O O . HIS A 1 85 ? -1.850 10.818 2.362 1.00 88.69 85 HIS A O 1
ATOM 635 N N . GLU A 1 86 ? -2.583 9.903 0.413 1.00 84.44 86 GLU A N 1
ATOM 636 C CA . GLU A 1 86 ? -2.067 10.873 -0.579 1.00 84.44 86 GLU A CA 1
ATOM 637 C C . GLU A 1 86 ? -0.552 11.157 -0.538 1.00 84.44 86 GLU A C 1
ATOM 639 O O . GLU A 1 86 ? -0.028 11.937 -1.334 1.00 84.44 86 GLU A O 1
ATOM 644 N N . ARG A 1 87 ? 0.181 10.485 0.350 1.00 86.88 87 ARG A N 1
ATOM 645 C CA . ARG A 1 87 ? 1.617 10.641 0.580 1.00 86.88 87 ARG A CA 1
ATOM 646 C C . ARG A 1 87 ? 2.344 9.362 0.191 1.00 86.88 87 ARG A C 1
ATOM 648 O O . ARG A 1 87 ? 2.108 8.308 0.785 1.00 86.88 87 ARG A O 1
ATOM 655 N N . LEU A 1 88 ? 3.267 9.460 -0.761 1.00 85.56 88 LEU A N 1
ATOM 656 C CA . LEU A 1 88 ? 4.110 8.351 -1.230 1.00 85.56 88 LEU A CA 1
ATOM 657 C C . LEU A 1 88 ? 4.833 7.625 -0.087 1.00 85.5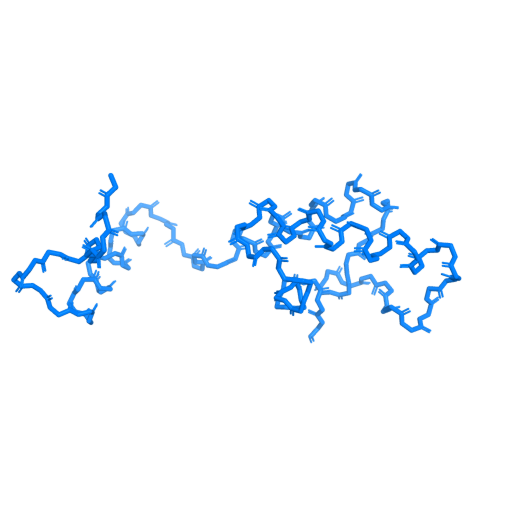6 88 LEU A C 1
ATOM 659 O O . LEU A 1 88 ? 4.841 6.400 -0.043 1.00 85.56 88 LEU A O 1
ATOM 663 N N . GLN A 1 89 ? 5.359 8.373 0.885 1.00 84.88 89 GLN A N 1
ATOM 664 C CA . GLN A 1 89 ? 6.121 7.840 2.022 1.00 84.88 89 GLN A CA 1
ATOM 665 C C . GLN A 1 89 ? 5.344 6.812 2.853 1.00 84.88 89 GLN A C 1
ATOM 667 O O . GL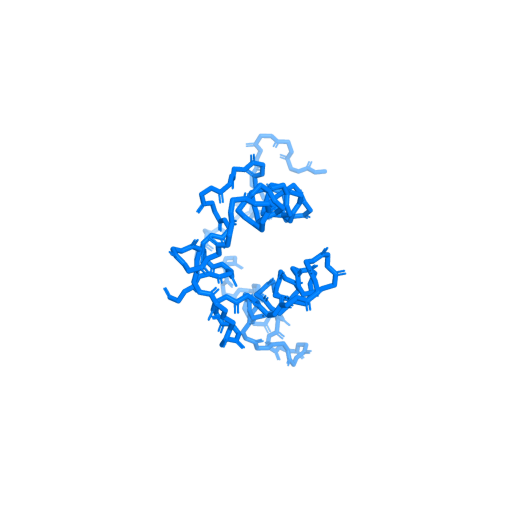N A 1 89 ? 5.947 5.931 3.447 1.00 84.88 89 GLN A O 1
ATOM 672 N N . VAL A 1 90 ? 4.010 6.899 2.892 1.00 86.06 90 VAL A N 1
ATOM 673 C CA . VAL A 1 90 ? 3.180 5.974 3.678 1.00 86.06 90 VAL A CA 1
ATOM 674 C C . VAL A 1 90 ? 3.088 4.596 3.013 1.00 86.06 90 VAL A C 1
ATOM 676 O O . VAL A 1 90 ? 2.796 3.604 3.676 1.00 86.06 90 VAL A O 1
ATOM 679 N N . THR A 1 91 ? 3.378 4.504 1.712 1.00 88.81 91 THR A N 1
ATOM 680 C CA . THR A 1 91 ? 3.330 3.231 0.981 1.00 88.81 91 THR A CA 1
ATOM 681 C C . THR A 1 91 ? 4.424 2.254 1.395 1.00 88.81 91 THR A C 1
ATOM 683 O O . THR A 1 91 ? 4.224 1.051 1.240 1.00 88.81 91 THR A O 1
ATOM 686 N N . SER A 1 92 ? 5.522 2.736 1.988 1.00 88.19 92 SER A N 1
ATOM 687 C CA . SER A 1 92 ? 6.611 1.880 2.470 1.00 88.19 92 SER A CA 1
ATOM 688 C C . SER A 1 92 ? 6.135 0.873 3.511 1.00 88.19 92 SER A C 1
ATOM 690 O O . SER A 1 92 ? 6.515 -0.288 3.458 1.00 88.19 92 SER A O 1
ATOM 692 N N . ILE A 1 93 ? 5.189 1.273 4.367 1.00 88.19 93 ILE A N 1
ATOM 693 C CA . ILE A 1 93 ? 4.560 0.401 5.368 1.00 88.19 93 ILE A CA 1
ATOM 694 C C . ILE A 1 93 ? 3.919 -0.828 4.709 1.00 88.19 93 ILE A C 1
ATOM 696 O O . ILE A 1 93 ? 3.866 -1.900 5.305 1.00 88.19 93 ILE A O 1
ATOM 700 N N . TYR A 1 94 ? 3.401 -0.684 3.488 1.00 88.88 94 TYR A N 1
ATOM 701 C CA . TYR A 1 94 ? 2.660 -1.744 2.811 1.00 88.88 94 TYR A CA 1
ATOM 702 C C . TYR A 1 94 ? 3.493 -2.533 1.798 1.00 88.88 94 TYR A C 1
ATOM 704 O O . TYR A 1 94 ? 3.210 -3.714 1.574 1.00 88.88 94 TYR A O 1
ATOM 712 N N . LEU A 1 95 ? 4.474 -1.880 1.171 1.00 89.38 95 LEU A N 1
ATOM 713 C CA . LEU A 1 95 ? 5.169 -2.377 -0.017 1.00 89.38 95 LEU A CA 1
ATOM 714 C C . LEU A 1 95 ? 6.657 -2.655 0.212 1.00 89.38 95 LEU A C 1
ATOM 716 O O . LEU A 1 95 ? 7.224 -3.449 -0.537 1.00 89.38 95 LEU A O 1
ATOM 720 N N . ASP A 1 96 ? 7.275 -2.065 1.235 1.00 88.69 96 ASP A N 1
ATOM 721 C CA . ASP A 1 96 ? 8.692 -2.267 1.545 1.00 88.69 96 ASP A CA 1
ATOM 722 C C . ASP A 1 96 ? 8.883 -3.322 2.652 1.00 88.69 96 ASP A C 1
ATOM 724 O O . ASP A 1 96 ? 7.917 -3.763 3.276 1.00 88.69 96 ASP A O 1
ATOM 728 N N . ARG A 1 97 ? 10.126 -3.783 2.842 1.00 78.81 97 ARG A N 1
ATOM 729 C CA . ARG A 1 97 ? 10.478 -4.753 3.895 1.00 78.81 97 ARG A CA 1
ATOM 730 C C . ARG A 1 97 ? 10.653 -4.093 5.253 1.00 78.81 97 ARG A C 1
ATOM 732 O O . ARG A 1 97 ? 11.180 -2.959 5.276 1.00 78.81 97 ARG A O 1
#

pLDDT: mean 87.91, std 8.11, range [52.44, 97.25]

Foldseek 3Di:
DQVPDDPDPPPDDPVRVVVVVVVVCVVVVHDPPCVVLLVVLQVQLCVQLVFGFQVRVTDDLVPDDPVSVVSNQVSLQVSCVVVVNNDSVVSCVRRND

Sequence (97 aa):
MAGAGSLIPASKTFIQQRHVYDGQCKAAGLSNMHGLRHQYAQSRYEALTGWKAPAAGGPSSGVLSDTQQAMDVEVRQAISRELGHERLQVTSIYLDR

Radius of gyration: 17.16 Å; chains: 1; bounding box: 37×32×44 Å

Secondary structure (DSSP, 8-state):
--TTS-SS-TTS-HHHHHHHHHHHHHHTT---TTHHHHHHHHHHHHHHHSS--GGGT---GGGS-HHHHHHHHHHHHHHHHHTT---GGGGHHHH--